Protein AF-A0A133UVY1-F1 (afdb_monomer)

Solvent-accessible surface area (backbone atoms only — not comparable to full-atom values): 4089 Å² total; per-residue (Å²): 109,69,70,49,54,54,56,53,57,70,38,88,47,37,80,44,63,45,77,51,91,69,100,50,64,65,51,73,45,68,62,63,97,46,71,66,54,49,50,42,50,45,60,68,50,54,57,63,37,82,90,52,86,80,85,87,85,86,82,89,86,132

Mean predicted aligned error: 2.71 Å

Secondary structure (DSSP, 8-state):
-HHHHHHHHT-TTEEEEEE-SSS-SEEEEE--SSHHHHHHIIIIIITTSTT-----------

Structure (mmCIF, N/CA/C/O backbone):
data_AF-A0A133UVY1-F1
#
_entry.id   AF-A0A133UVY1-F1
#
loop_
_atom_site.group_PDB
_atom_site.id
_atom_site.type_symbol
_atom_site.label_atom_id
_atom_site.label_alt_id
_atom_site.label_comp_id
_atom_site.label_asym_id
_atom_site.label_entity_id
_atom_site.label_seq_id
_atom_site.pdbx_PDB_ins_code
_atom_site.Cartn_x
_atom_site.Cartn_y
_atom_site.Cartn_z
_atom_site.occupancy
_atom_site.B_iso_or_equiv
_atom_site.auth_seq_id
_atom_site.auth_comp_id
_atom_site.auth_asym_id
_atom_site.auth_atom_id
_atom_site.pdbx_PDB_model_num
ATOM 1 N N . MET A 1 1 ? -1.418 2.580 14.054 1.00 89.44 1 MET A N 1
ATOM 2 C CA . MET A 1 1 ? -0.778 2.087 12.818 1.00 89.44 1 MET A CA 1
ATOM 3 C C . MET A 1 1 ? -1.532 0.937 12.145 1.00 89.44 1 MET A C 1
ATOM 5 O O . MET A 1 1 ? -1.612 0.916 10.926 1.00 89.44 1 MET A O 1
ATOM 9 N N . GLU A 1 2 ? -2.175 0.028 12.886 1.00 94.00 2 GLU A N 1
ATOM 10 C CA . GLU A 1 2 ? -2.949 -1.086 12.297 1.00 94.00 2 GLU A CA 1
ATOM 11 C C . GLU A 1 2 ? -3.981 -0.667 11.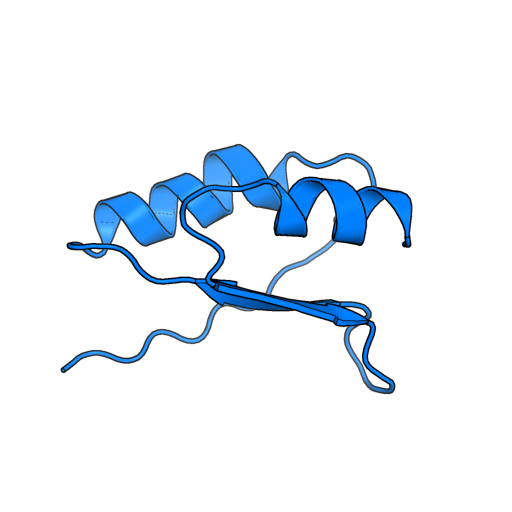233 1.00 94.00 2 GLU A C 1
ATOM 13 O O . GLU A 1 2 ? -4.104 -1.323 10.200 1.00 94.00 2 GLU A O 1
ATOM 18 N N . LYS A 1 3 ? -4.690 0.456 11.442 1.00 96.06 3 LYS A N 1
ATOM 19 C CA . LYS A 1 3 ? -5.639 1.009 10.456 1.00 96.06 3 LYS A CA 1
ATOM 20 C C . LYS A 1 3 ? -4.960 1.394 9.134 1.00 96.06 3 LYS A C 1
ATOM 22 O O . LYS A 1 3 ? -5.515 1.113 8.076 1.00 96.06 3 LYS A O 1
ATOM 27 N N . VAL A 1 4 ? -3.768 1.995 9.202 1.00 96.75 4 VAL A N 1
ATOM 28 C CA . VAL A 1 4 ? -2.958 2.356 8.026 1.00 96.75 4 VAL A CA 1
ATOM 29 C C . VAL A 1 4 ? -2.528 1.087 7.301 1.00 96.75 4 VAL A C 1
ATOM 31 O O . VAL A 1 4 ? -2.812 0.942 6.117 1.00 96.75 4 VAL A O 1
ATOM 34 N N . LEU A 1 5 ? -1.953 0.117 8.023 1.00 97.31 5 LEU A N 1
ATOM 35 C CA . LEU A 1 5 ? -1.544 -1.163 7.440 1.00 97.31 5 LEU A CA 1
ATOM 36 C C . LEU A 1 5 ? -2.711 -1.865 6.734 1.00 97.31 5 LEU A C 1
ATOM 38 O O . LEU A 1 5 ? -2.538 -2.392 5.638 1.00 97.31 5 LEU A O 1
ATOM 42 N N . LYS A 1 6 ? -3.899 -1.880 7.350 1.00 97.19 6 LYS A N 1
ATOM 43 C CA . LYS A 1 6 ? -5.089 -2.503 6.762 1.00 97.19 6 LYS A CA 1
ATOM 44 C C . LYS A 1 6 ? -5.485 -1.836 5.445 1.00 97.19 6 LYS A C 1
ATOM 46 O O . LYS A 1 6 ? -5.764 -2.557 4.496 1.00 97.19 6 LYS A O 1
ATOM 51 N N . LYS A 1 7 ? -5.471 -0.500 5.379 1.00 96.56 7 LYS A N 1
ATOM 52 C CA . LYS A 1 7 ? -5.749 0.247 4.141 1.00 96.56 7 LYS A CA 1
ATOM 53 C C . LYS A 1 7 ? -4.710 -0.050 3.060 1.00 96.56 7 LYS A C 1
ATOM 55 O O . LYS A 1 7 ? -5.087 -0.389 1.948 1.00 96.56 7 LYS A O 1
ATOM 60 N N . VAL A 1 8 ? -3.422 -0.016 3.407 1.00 96.19 8 VAL A N 1
ATOM 61 C CA . VAL A 1 8 ? -2.328 -0.318 2.468 1.00 96.19 8 VAL A CA 1
ATOM 62 C C . VAL A 1 8 ? -2.446 -1.744 1.915 1.00 96.19 8 VAL A C 1
ATOM 64 O O . VAL A 1 8 ? -2.330 -1.950 0.716 1.00 96.19 8 VAL A O 1
ATOM 67 N N . LYS A 1 9 ? -2.765 -2.738 2.754 1.00 96.38 9 LYS A N 1
ATOM 68 C CA . LYS A 1 9 ? -2.966 -4.135 2.318 1.00 96.38 9 LYS A CA 1
ATOM 69 C C . LYS A 1 9 ? -4.152 -4.349 1.373 1.00 96.38 9 LYS A C 1
ATOM 71 O O . LYS A 1 9 ? -4.223 -5.398 0.746 1.00 96.38 9 LYS A O 1
ATOM 76 N N . GLN A 1 10 ? -5.112 -3.429 1.337 1.00 95.25 10 GLN A N 1
ATOM 77 C CA . GLN A 1 10 ? -6.292 -3.530 0.473 1.00 95.25 10 GLN A CA 1
ATOM 78 C C . GLN A 1 10 ? -6.047 -2.954 -0.927 1.00 95.25 10 GLN A C 1
A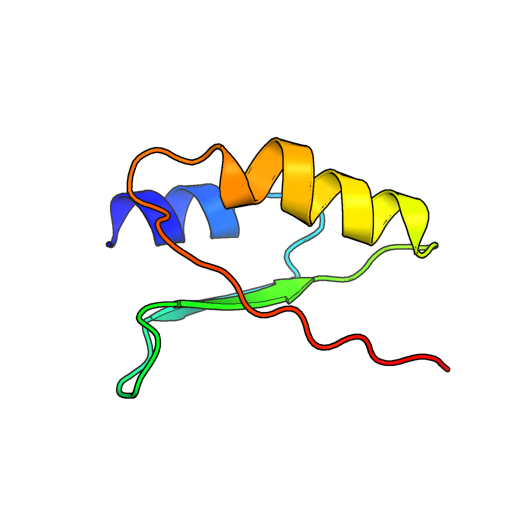TOM 80 O O . GLN A 1 10 ? -6.885 -3.136 -1.807 1.00 95.25 10 GLN A O 1
ATOM 85 N N . MET A 1 11 ? -4.921 -2.270 -1.139 1.00 92.88 11 MET A N 1
ATOM 86 C CA . MET A 1 11 ? -4.568 -1.676 -2.425 1.00 92.88 11 MET A CA 1
ATOM 87 C C . MET A 1 11 ? -4.151 -2.758 -3.416 1.00 92.88 11 MET A C 1
ATOM 89 O O . MET A 1 11 ? -3.307 -3.598 -3.109 1.00 92.88 11 MET A O 1
ATOM 93 N N . LYS A 1 12 ? -4.703 -2.705 -4.632 1.00 91.81 12 LYS A N 1
ATOM 94 C CA . LYS A 1 12 ? -4.438 -3.700 -5.683 1.00 91.81 12 LYS A CA 1
ATOM 95 C C . LYS A 1 12 ? -2.955 -3.769 -6.066 1.00 91.81 12 LYS A C 1
ATOM 97 O O . LYS A 1 12 ? -2.452 -4.852 -6.337 1.00 91.81 12 LYS A O 1
ATOM 102 N N . ALA A 1 13 ? -2.269 -2.627 -6.065 1.00 91.56 13 ALA A N 1
ATOM 103 C CA . ALA A 1 13 ? -0.850 -2.539 -6.399 1.00 91.56 13 ALA A CA 1
ATOM 104 C C . ALA A 1 13 ? 0.070 -3.129 -5.314 1.00 91.56 13 ALA A C 1
ATOM 106 O O . ALA A 1 13 ? 1.233 -3.416 -5.586 1.00 91.56 13 ALA A O 1
ATOM 107 N N . VAL A 1 14 ? -0.416 -3.314 -4.079 1.00 94.50 14 VAL A N 1
ATOM 108 C CA . VAL A 1 14 ? 0.398 -3.779 -2.949 1.00 94.50 14 VAL A CA 1
ATOM 109 C C . VAL A 1 14 ? 0.412 -5.303 -2.903 1.00 94.50 14 VAL A C 1
ATOM 111 O O . VAL A 1 14 ? -0.581 -5.951 -2.587 1.00 94.50 14 VAL A O 1
ATOM 114 N N . GLN A 1 15 ? 1.583 -5.886 -3.135 1.00 95.56 15 GLN A N 1
ATOM 115 C CA . GLN A 1 15 ? 1.798 -7.330 -3.041 1.00 95.56 15 GLN A CA 1
ATOM 116 C C . GLN A 1 15 ? 1.967 -7.795 -1.595 1.00 95.56 15 GLN A C 1
ATOM 118 O O . GLN A 1 15 ? 1.565 -8.897 -1.218 1.00 95.56 15 GLN A O 1
ATOM 123 N N . LYS A 1 16 ? 2.609 -6.963 -0.770 1.00 97.19 16 LYS A N 1
ATOM 124 C CA . LYS A 1 16 ? 2.896 -7.273 0.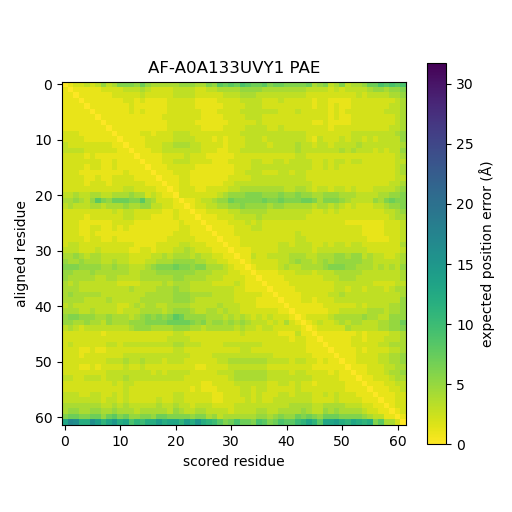630 1.00 97.19 16 LYS A CA 1
ATOM 125 C C . LYS A 1 16 ? 3.002 -5.994 1.435 1.00 97.19 16 LYS A C 1
ATOM 127 O O . LYS A 1 16 ? 3.609 -5.033 0.985 1.00 97.19 16 LYS A O 1
ATOM 132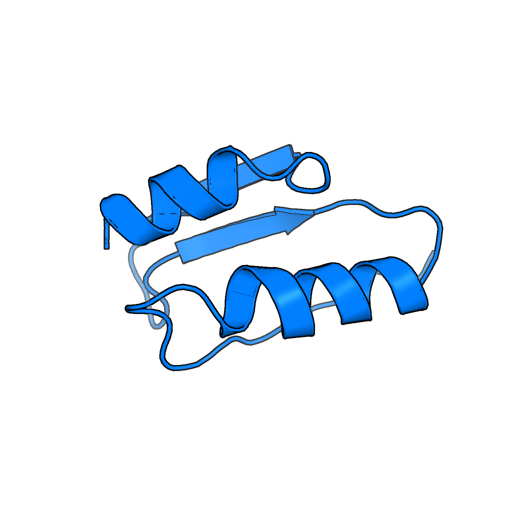 N N . ALA A 1 17 ? 2.484 -6.011 2.658 1.00 97.38 17 ALA A N 1
ATOM 133 C CA . ALA A 1 17 ? 2.755 -4.963 3.629 1.00 97.38 17 ALA A CA 1
ATOM 134 C C . ALA A 1 17 ? 2.773 -5.526 5.050 1.00 97.38 17 ALA A C 1
ATOM 136 O O . ALA A 1 17 ? 1.952 -6.378 5.406 1.00 97.38 17 ALA A O 1
ATOM 137 N N . ASN A 1 18 ? 3.680 -5.030 5.884 1.00 98.06 18 ASN A N 1
ATOM 138 C CA . ASN A 1 18 ? 3.822 -5.441 7.277 1.00 98.06 18 ASN A CA 1
ATOM 139 C C . ASN A 1 18 ? 4.232 -4.252 8.149 1.00 98.06 18 ASN A C 1
ATOM 141 O O . ASN A 1 18 ? 4.887 -3.327 7.674 1.00 98.06 18 ASN A O 1
ATOM 145 N N . MET A 1 19 ? 3.865 -4.307 9.432 1.00 96.94 19 MET A N 1
ATOM 146 C CA . MET A 1 19 ? 4.529 -3.471 10.430 1.00 96.94 19 MET A CA 1
ATOM 147 C C . MET A 1 19 ? 5.934 -4.010 10.666 1.00 96.94 19 MET A C 1
ATOM 149 O O . MET A 1 19 ? 6.132 -5.229 10.664 1.00 96.94 19 MET A O 1
ATOM 153 N N . ILE A 1 20 ? 6.886 -3.109 10.865 1.00 96.06 20 ILE A N 1
ATOM 154 C CA . ILE A 1 20 ? 8.278 -3.464 11.132 1.00 96.06 20 ILE A CA 1
ATOM 155 C C . ILE A 1 20 ? 8.737 -2.809 12.431 1.00 96.06 20 ILE A C 1
ATOM 157 O O . ILE A 1 20 ? 8.185 -1.805 12.871 1.00 96.06 20 ILE A O 1
ATOM 161 N N . THR A 1 21 ? 9.768 -3.379 13.040 1.00 92.81 21 THR A N 1
ATOM 162 C CA . THR A 1 21 ? 10.538 -2.708 14.086 1.00 92.81 21 THR A CA 1
ATOM 163 C C . THR A 1 21 ? 11.677 -1.944 13.425 1.00 92.81 21 THR A C 1
ATOM 165 O O . THR A 1 21 ? 12.465 -2.547 12.695 1.00 92.81 21 THR A O 1
ATOM 168 N N . GLY A 1 22 ? 11.786 -0.642 13.665 1.00 91.75 22 GLY A N 1
ATOM 169 C CA . GLY A 1 22 ? 12.830 0.178 13.061 1.00 91.75 22 GLY A CA 1
ATOM 170 C C . GLY A 1 22 ? 12.437 1.651 12.983 1.00 91.75 22 GLY A C 1
ATOM 171 O O . GLY A 1 22 ? 11.547 2.079 13.714 1.00 91.75 22 GLY A O 1
ATOM 172 N N . PRO A 1 23 ? 13.088 2.429 12.103 1.00 91.62 23 PRO A N 1
ATOM 173 C CA . PRO A 1 23 ? 12.815 3.860 11.960 1.00 91.62 23 PRO A CA 1
ATOM 174 C C . PRO A 1 23 ? 11.482 4.165 11.258 1.00 91.62 23 PRO A C 1
ATOM 176 O O . PRO A 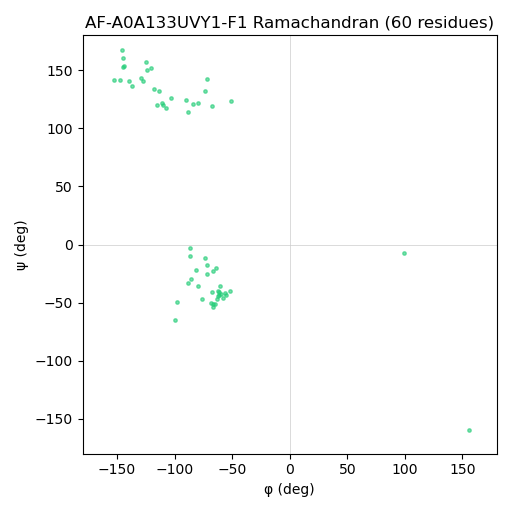1 23 ? 11.047 5.311 11.261 1.00 91.62 23 PRO A O 1
ATOM 179 N N . TYR A 1 24 ? 10.840 3.157 10.661 1.00 95.19 24 TYR A N 1
ATOM 180 C CA . TYR A 1 24 ? 9.546 3.274 9.993 1.00 95.19 24 TYR A CA 1
ATOM 181 C C . TYR A 1 24 ? 8.557 2.283 10.596 1.00 95.19 24 TYR A C 1
ATOM 183 O O . TYR A 1 24 ? 8.949 1.192 11.007 1.00 95.19 24 TYR A O 1
ATOM 191 N N . ASP A 1 25 ? 7.271 2.628 10.583 1.00 95.94 25 ASP A N 1
ATOM 192 C CA . ASP A 1 25 ? 6.245 1.775 11.183 1.00 95.94 25 ASP A CA 1
ATOM 193 C C . ASP A 1 25 ? 5.720 0.686 10.232 1.00 95.94 25 ASP A C 1
ATOM 195 O O . ASP A 1 25 ? 5.286 -0.375 10.684 1.00 95.94 25 ASP A O 1
ATOM 199 N N . VAL A 1 26 ? 5.719 0.941 8.916 1.00 96.81 26 VAL A N 1
ATOM 200 C CA . VAL A 1 26 ? 5.163 0.051 7.880 1.00 96.81 26 VAL A CA 1
ATOM 201 C C . VAL A 1 26 ? 6.107 -0.021 6.684 1.00 96.81 26 VAL A C 1
ATOM 203 O O . VAL A 1 26 ? 6.585 1.000 6.199 1.00 96.81 26 VAL A O 1
ATOM 206 N N . MET A 1 27 ? 6.318 -1.232 6.170 1.00 96.75 27 MET A N 1
ATOM 207 C CA . MET A 1 27 ? 6.977 -1.478 4.887 1.00 96.75 27 MET A CA 1
ATOM 208 C C . MET A 1 27 ? 6.002 -2.168 3.940 1.00 96.75 27 MET A C 1
ATOM 210 O O . MET A 1 27 ? 5.339 -3.132 4.334 1.00 96.75 27 MET A O 1
ATOM 214 N N . ALA A 1 28 ? 5.934 -1.685 2.701 1.00 96.19 28 ALA A N 1
ATOM 215 C CA . ALA A 1 28 ? 5.106 -2.248 1.645 1.00 96.19 28 ALA A CA 1
ATOM 216 C C . ALA A 1 28 ? 5.931 -2.490 0.376 1.00 96.19 28 ALA A C 1
ATOM 218 O O . ALA A 1 28 ? 6.817 -1.706 0.044 1.00 96.19 28 ALA A O 1
ATOM 219 N N . ILE A 1 29 ? 5.622 -3.583 -0.316 1.00 95.44 29 ILE A N 1
ATOM 220 C CA . ILE A 1 29 ? 6.120 -3.907 -1.651 1.00 95.44 29 ILE A CA 1
ATOM 221 C C . ILE A 1 29 ? 4.930 -3.767 -2.589 1.00 95.44 29 ILE A C 1
ATOM 223 O O . ILE A 1 29 ? 3.917 -4.449 -2.407 1.00 95.44 29 ILE A O 1
ATOM 227 N N . ALA A 1 30 ? 5.060 -2.878 -3.566 1.00 92.56 30 ALA A N 1
ATOM 228 C CA . ALA A 1 30 ? 4.069 -2.656 -4.603 1.00 92.56 30 ALA A CA 1
ATOM 229 C C . ALA A 1 30 ? 4.679 -2.926 -5.981 1.00 92.56 30 ALA A C 1
ATOM 231 O O . ALA A 1 30 ? 5.887 -2.771 -6.163 1.00 92.56 30 ALA A O 1
ATOM 232 N N . GLN A 1 31 ? 3.840 -3.335 -6.927 1.00 92.00 31 GLN A N 1
ATOM 233 C CA . GLN A 1 31 ? 4.204 -3.508 -8.329 1.00 92.00 31 GLN A CA 1
ATOM 234 C C . GLN A 1 31 ? 3.216 -2.739 -9.197 1.00 92.00 31 GLN A C 1
ATOM 236 O O . GLN A 1 31 ? 2.018 -2.721 -8.916 1.00 92.00 31 GLN A O 1
ATOM 241 N N . ALA A 1 32 ? 3.750 -2.118 -10.237 1.00 89.31 32 ALA A N 1
ATOM 242 C CA . ALA A 1 32 ? 3.013 -1.390 -11.249 1.00 89.31 32 ALA A CA 1
ATOM 243 C C . ALA A 1 32 ? 3.710 -1.590 -12.598 1.00 89.31 32 ALA A C 1
ATOM 245 O O . ALA A 1 32 ? 4.892 -1.959 -12.620 1.00 89.31 32 ALA A O 1
ATOM 246 N N . ASP A 1 33 ? 2.990 -1.349 -13.688 1.00 89.31 33 ASP A N 1
ATOM 247 C CA . ASP A 1 33 ? 3.524 -1.549 -15.039 1.00 89.31 33 ASP A CA 1
ATOM 248 C C . ASP A 1 33 ? 4.389 -0.359 -15.487 1.00 89.31 33 ASP A C 1
ATOM 250 O O . ASP A 1 33 ? 5.269 -0.506 -16.337 1.00 89.31 33 ASP A O 1
ATOM 254 N N . ASP A 1 34 ? 4.198 0.813 -14.869 1.00 89.56 34 ASP A N 1
ATOM 255 C CA . ASP A 1 34 ? 4.982 2.013 -15.141 1.00 89.56 34 ASP A CA 1
ATOM 256 C C . ASP A 1 34 ? 5.226 2.898 -13.901 1.00 89.56 34 ASP A C 1
ATOM 258 O O . 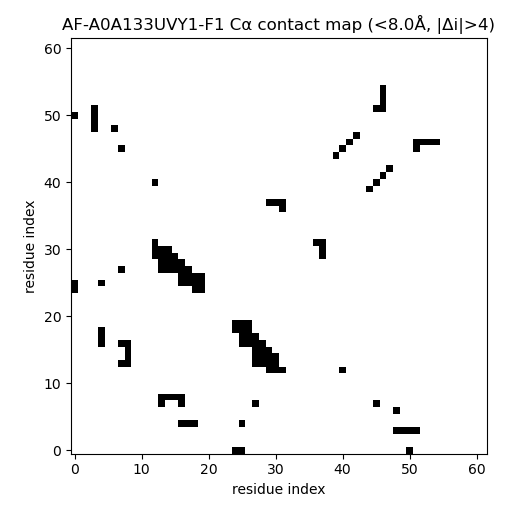ASP A 1 34 ? 4.633 2.748 -12.829 1.00 89.56 34 ASP A O 1
ATOM 262 N N . ILE A 1 35 ? 6.151 3.852 -14.040 1.00 88.06 35 ILE A N 1
ATOM 263 C CA . ILE A 1 35 ? 6.558 4.740 -12.942 1.00 88.06 35 ILE A CA 1
ATOM 264 C C . ILE A 1 35 ? 5.485 5.776 -12.572 1.00 88.06 35 ILE A C 1
ATOM 266 O O . ILE A 1 35 ? 5.453 6.254 -11.431 1.00 88.06 35 ILE A O 1
ATOM 270 N N . SER A 1 36 ? 4.610 6.135 -13.514 1.00 89.69 36 SER A N 1
ATOM 271 C CA . SER A 1 36 ? 3.486 7.037 -13.257 1.00 89.69 36 SER A CA 1
ATOM 272 C C . SER A 1 36 ? 2.467 6.383 -12.333 1.00 89.69 36 SER A C 1
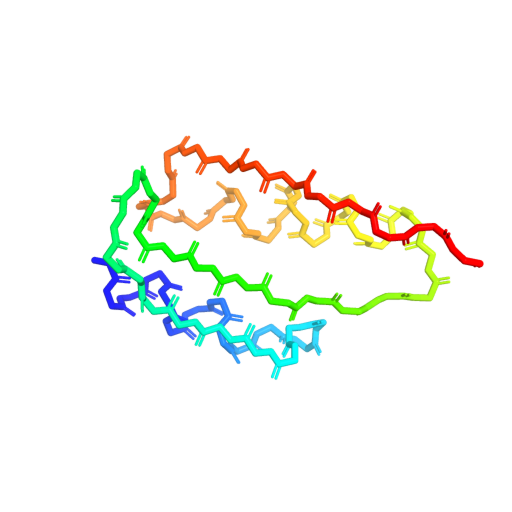ATOM 274 O O . SER A 1 36 ? 2.018 7.030 -11.391 1.00 89.69 36 SER A O 1
ATOM 276 N N . GLU A 1 37 ? 2.178 5.097 -12.516 1.00 90.19 37 GLU A N 1
ATOM 277 C CA . GLU A 1 37 ? 1.314 4.320 -11.631 1.00 90.19 37 GLU A CA 1
ATOM 278 C C . GLU A 1 37 ? 1.896 4.228 -10.215 1.00 90.19 37 GLU A C 1
ATOM 280 O O . GLU A 1 37 ? 1.179 4.483 -9.248 1.00 90.19 37 GLU A O 1
ATOM 285 N N . ILE A 1 38 ? 3.205 3.968 -10.063 1.00 88.69 38 ILE A N 1
ATOM 286 C CA . ILE A 1 38 ? 3.874 3.997 -8.743 1.00 88.69 38 ILE A CA 1
ATOM 287 C C . ILE A 1 38 ? 3.702 5.368 -8.085 1.00 88.69 38 ILE A C 1
ATOM 289 O O . ILE A 1 38 ? 3.387 5.465 -6.895 1.00 88.69 38 ILE A O 1
ATOM 293 N N . SER A 1 39 ? 3.920 6.433 -8.859 1.00 88.50 39 SER A N 1
ATOM 294 C CA . SER A 1 39 ? 3.784 7.807 -8.376 1.00 88.50 39 SER A CA 1
ATOM 295 C C . SER A 1 39 ? 2.351 8.090 -7.932 1.00 88.50 39 SER A C 1
ATOM 297 O O . SER A 1 39 ? 2.159 8.697 -6.878 1.00 88.50 39 SER A O 1
ATOM 299 N N . ASN A 1 40 ? 1.358 7.594 -8.673 1.00 89.56 40 ASN A N 1
ATOM 300 C CA . ASN A 1 40 ? -0.051 7.756 -8.344 1.00 89.56 40 ASN A CA 1
ATOM 301 C C . ASN A 1 40 ? -0.432 7.018 -7.059 1.00 89.56 40 ASN A C 1
ATOM 303 O O . ASN A 1 40 ? -0.948 7.629 -6.126 1.00 89.56 40 ASN A O 1
ATOM 307 N N . VAL A 1 41 ? -0.088 5.730 -6.958 1.00 88.69 41 VAL A N 1
ATOM 308 C CA . VAL A 1 41 ? -0.334 4.915 -5.756 1.00 88.69 41 VAL A CA 1
ATOM 309 C C . VAL A 1 41 ? 0.303 5.565 -4.525 1.00 88.69 41 VAL A C 1
ATOM 311 O O . VAL A 1 41 ? -0.301 5.635 -3.455 1.00 88.69 41 VAL A O 1
ATOM 314 N N . LEU A 1 42 ? 1.521 6.093 -4.656 1.00 89.50 42 LEU A N 1
ATOM 315 C CA . LEU A 1 42 ? 2.192 6.771 -3.552 1.00 89.50 42 LEU A CA 1
ATOM 316 C C . LEU A 1 42 ? 1.489 8.076 -3.155 1.00 89.50 42 LEU A C 1
ATOM 318 O O . LEU A 1 42 ? 1.222 8.289 -1.970 1.00 89.50 42 LEU A O 1
ATOM 322 N N . MET A 1 43 ? 1.264 8.967 -4.122 1.00 87.81 43 MET A N 1
ATOM 323 C CA . MET A 1 43 ? 0.803 10.337 -3.881 1.00 87.81 43 MET A CA 1
ATOM 324 C C . MET A 1 43 ? -0.683 10.400 -3.550 1.00 87.81 43 MET A C 1
ATOM 326 O O . MET A 1 43 ? -1.064 11.071 -2.594 1.00 87.81 43 MET A O 1
ATOM 330 N N . GLU A 1 44 ? -1.513 9.711 -4.325 1.00 86.88 44 GLU A N 1
ATOM 331 C CA . GLU A 1 44 ? -2.966 9.801 -4.216 1.00 86.88 44 GLU A CA 1
ATOM 332 C C . GLU A 1 44 ? -3.536 8.814 -3.205 1.00 86.88 44 GLU A C 1
ATOM 334 O O . GLU A 1 44 ? -4.510 9.135 -2.523 1.00 86.88 44 GLU A O 1
ATOM 339 N N . GLU A 1 45 ? -2.929 7.634 -3.068 1.00 90.12 45 GLU A N 1
ATOM 340 C CA . GLU A 1 45 ? -3.472 6.594 -2.200 1.00 90.12 45 GLU A CA 1
ATOM 341 C C . GLU A 1 45 ? -2.755 6.558 -0.851 1.00 90.12 45 GLU A C 1
ATOM 343 O O . GLU A 1 45 ? -3.366 6.854 0.174 1.00 90.12 45 GLU A O 1
ATOM 348 N N . ILE A 1 46 ? -1.460 6.225 -0.817 1.00 94.00 46 ILE A N 1
ATOM 349 C CA . ILE A 1 46 ? -0.742 5.960 0.442 1.00 94.00 46 ILE A CA 1
ATOM 350 C C . ILE A 1 46 ? -0.582 7.230 1.282 1.00 94.00 46 ILE A C 1
ATOM 352 O O . ILE A 1 46 ? -0.912 7.217 2.469 1.00 94.00 46 ILE A O 1
ATOM 356 N N . ARG A 1 47 ? -0.090 8.330 0.697 1.00 94.62 47 ARG A N 1
ATOM 357 C CA . ARG A 1 47 ? 0.173 9.583 1.435 1.00 94.62 47 ARG A CA 1
ATOM 358 C C . ARG A 1 47 ? -1.092 10.266 1.951 1.00 94.62 47 ARG A C 1
ATOM 360 O O . ARG A 1 47 ? -1.017 10.984 2.941 1.00 94.62 47 ARG A O 1
ATOM 367 N N . ASN A 1 48 ? -2.244 9.997 1.338 1.00 94.44 48 ASN A N 1
ATOM 368 C CA . ASN A 1 48 ? -3.535 10.541 1.763 1.00 94.44 48 ASN A CA 1
ATOM 369 C C . ASN A 1 48 ? -4.232 9.699 2.843 1.00 94.44 48 ASN A C 1
ATOM 371 O O . ASN A 1 48 ? -5.305 10.067 3.330 1.00 94.44 48 ASN A O 1
ATOM 375 N N . ILE A 1 49 ? -3.659 8.561 3.248 1.00 95.44 49 ILE A N 1
ATOM 376 C CA . ILE A 1 49 ? -4.194 7.802 4.375 1.00 95.44 49 ILE A CA 1
ATOM 377 C C . ILE A 1 49 ? -3.994 8.605 5.662 1.00 95.44 49 ILE A C 1
ATOM 379 O O . ILE A 1 49 ? -2.870 8.817 6.106 1.00 95.44 49 ILE A O 1
ATOM 383 N N . ASP A 1 50 ? -5.101 8.939 6.328 1.00 95.44 50 ASP A N 1
ATOM 384 C CA . ASP A 1 50 ? -5.060 9.484 7.687 1.00 95.44 50 ASP A CA 1
ATOM 385 C C . ASP A 1 50 ? -4.200 8.611 8.625 1.00 95.44 50 ASP A C 1
ATOM 387 O O . ASP A 1 50 ? -4.425 7.402 8.773 1.00 95.44 50 ASP A O 1
ATOM 391 N N . GLY A 1 51 ? -3.191 9.238 9.232 1.00 95.12 51 GLY A N 1
ATOM 392 C CA . GLY A 1 51 ? -2.167 8.591 10.052 1.00 95.12 51 GLY A CA 1
ATOM 393 C C . GLY A 1 51 ? -0.831 8.316 9.349 1.00 95.12 51 GLY A C 1
ATOM 394 O O . GLY A 1 51 ? 0.118 7.935 10.036 1.00 95.12 51 GLY A O 1
ATOM 395 N N . VAL A 1 52 ? -0.720 8.526 8.032 1.00 95.75 52 VAL A N 1
ATOM 396 C CA . VAL A 1 52 ? 0.568 8.541 7.315 1.00 95.75 52 VAL A CA 1
ATOM 397 C C . VAL A 1 52 ? 1.184 9.931 7.438 1.00 95.75 52 VAL A C 1
ATOM 399 O O . VAL A 1 52 ? 0.578 10.922 7.046 1.00 95.75 52 VAL A O 1
ATOM 402 N N . LYS A 1 53 ? 2.386 10.006 8.018 1.00 93.75 53 LYS A N 1
ATOM 403 C CA . LYS A 1 53 ? 3.116 11.272 8.203 1.00 93.75 53 LYS A CA 1
ATOM 404 C C . LYS A 1 53 ? 4.157 11.491 7.118 1.00 93.75 53 LYS A C 1
ATOM 406 O O . LYS A 1 53 ? 4.212 12.551 6.512 1.00 93.75 53 LYS A O 1
ATOM 411 N N . GLU A 1 54 ? 4.975 10.473 6.885 1.00 93.31 54 GLU A N 1
ATOM 412 C CA . GLU A 1 54 ? 6.08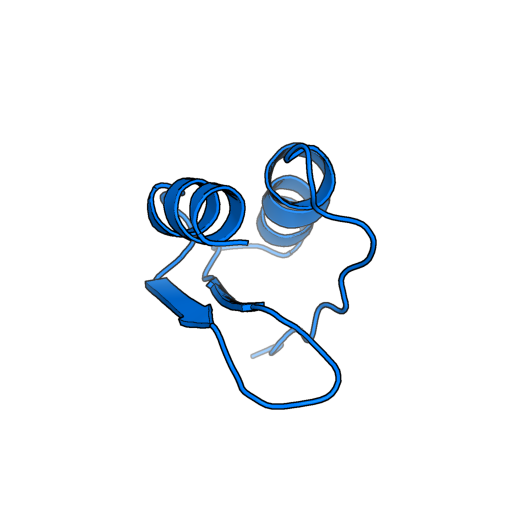0 10.511 5.940 1.00 93.31 54 GLU A CA 1
ATOM 413 C C . GLU A 1 54 ? 6.225 9.149 5.264 1.00 93.31 54 GLU A C 1
ATOM 415 O O . GLU A 1 54 ? 5.850 8.111 5.813 1.00 93.31 54 GLU A O 1
ATOM 420 N N . THR A 1 55 ? 6.775 9.160 4.054 1.00 94.62 55 THR A N 1
ATOM 421 C CA . THR A 1 55 ? 7.035 7.955 3.262 1.00 94.62 55 THR A CA 1
ATOM 422 C C . THR A 1 55 ? 8.383 8.097 2.574 1.00 94.62 55 THR A C 1
ATOM 424 O O . THR A 1 55 ? 8.662 9.161 2.015 1.00 94.62 55 THR A O 1
ATOM 427 N N . VAL A 1 56 ? 9.148 7.014 2.513 1.00 94.88 56 VAL A N 1
ATOM 428 C CA . VAL A 1 56 ? 10.308 6.883 1.628 1.00 94.88 56 VAL A CA 1
ATOM 429 C C . VAL A 1 56 ? 9.987 5.809 0.599 1.00 94.88 56 VAL A C 1
ATOM 431 O O . VAL A 1 56 ? 9.529 4.726 0.963 1.00 94.88 56 VAL A O 1
ATOM 434 N N . THR A 1 57 ? 10.231 6.107 -0.675 1.00 92.56 57 THR A N 1
ATOM 435 C CA . THR A 1 57 ? 9.951 5.188 -1.781 1.00 92.56 57 THR A CA 1
ATOM 436 C C . THR A 1 57 ? 11.255 4.798 -2.445 1.00 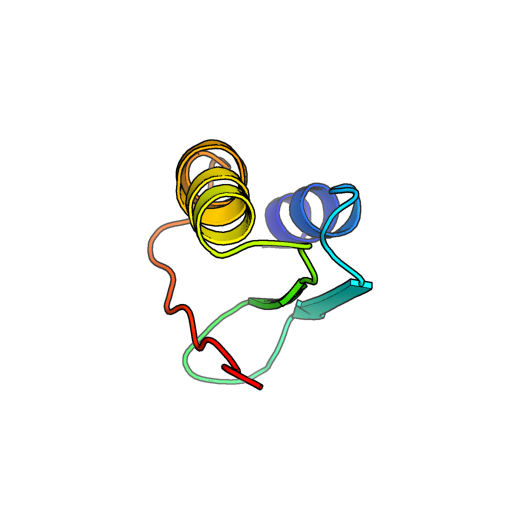92.56 57 THR A C 1
ATOM 438 O O . THR A 1 57 ? 11.970 5.650 -2.964 1.00 92.56 57 THR A O 1
ATOM 441 N N . ASN A 1 58 ? 11.544 3.500 -2.434 1.00 93.00 58 ASN A N 1
ATOM 442 C CA . ASN A 1 58 ? 12.661 2.915 -3.160 1.00 93.00 58 ASN A CA 1
ATOM 443 C C . ASN A 1 58 ? 12.104 2.237 -4.409 1.00 93.00 58 ASN A C 1
ATOM 445 O O . ASN A 1 58 ? 11.194 1.414 -4.300 1.00 93.00 58 ASN A O 1
ATOM 449 N N . VAL A 1 59 ? 12.632 2.590 -5.579 1.00 90.69 59 VAL A N 1
ATOM 450 C CA . VAL A 1 59 ? 12.152 2.078 -6.866 1.00 90.69 59 VAL A CA 1
ATOM 451 C C . VAL A 1 59 ? 13.216 1.166 -7.456 1.00 90.69 59 VAL A C 1
ATOM 453 O O . VAL A 1 59 ? 14.349 1.590 -7.678 1.00 90.69 59 VAL A O 1
ATOM 456 N N . PHE A 1 60 ? 12.849 -0.089 -7.708 1.00 89.75 60 PHE A N 1
ATOM 457 C CA . PHE A 1 60 ? 13.641 -0.972 -8.555 1.00 89.75 60 PHE A CA 1
ATOM 458 C C . PHE A 1 60 ? 13.336 -0.620 -10.012 1.00 89.75 60 PHE A C 1
ATOM 460 O O . PHE A 1 60 ? 12.178 -0.650 -10.417 1.00 89.75 60 PHE A O 1
ATOM 467 N N . ILE A 1 61 ? 14.365 -0.258 -10.775 1.00 82.88 61 ILE A N 1
ATOM 468 C CA . ILE A 1 61 ? 14.268 -0.009 -12.216 1.00 82.88 61 ILE A CA 1
ATOM 469 C C . ILE A 1 61 ? 14.968 -1.186 -12.892 1.00 82.88 61 ILE A C 1
ATOM 471 O O . ILE A 1 61 ? 16.156 -1.404 -12.647 1.00 82.88 61 ILE A O 1
ATOM 475 N N . SER A 1 62 ? 14.225 -1.961 -13.678 1.00 73.25 62 SER A N 1
ATOM 476 C CA . SER A 1 62 ? 14.710 -3.146 -14.396 1.00 73.25 62 SER A CA 1
ATOM 477 C C . SER A 1 62 ? 14.268 -3.122 -15.843 1.00 73.25 62 SER A C 1
ATOM 479 O O . SER A 1 62 ? 13.081 -2.779 -16.044 1.00 73.25 62 SER A O 1
#

Nearest PDB structures (foldseek):
  2zbc-assembly1_C-2  TM=9.719E-01  e=1.358E-03  Sulfurisphaera tokodaii str. 7
  2e1a-assembly1_B  TM=9.592E-01  e=6.504E-03  Pyrococcus horikoshii OT3
  2djw-assembly1_F  TM=8.607E-01  e=7.499E-03  Thermus thermophilus HB8
  2cvi-assembly1_B  TM=9.401E-01  e=3.858E-02  Pyrococcus horikoshii OT3
  2cg4-assembly1_A  TM=8.196E-01  e=5.129E-02  Escherichia coli

pLDDT: mean 92.8, std 4.12, range [73.25, 98.06]

InterPro domains:
  IPR011008 Dimeric alpha-beta barrel [SSF54909] (2-61)
  IPR019887 Transcription regulator AsnC/Lrp, ligand binding domain [PF01037] (1-61)

Sequence (62 aa):
MEKVLKKVKQMKAVQKANMITGPYDVMAIAQADDISEISNVLMEEIRNIDGVKETVTNVFIS

Organism: NCBI:txid1698267

Radius of gyration: 11.17 Å; Cα contacts (8 Å, |Δi|>4): 61; chains: 1; bounding box: 21×19×29 Å

Foldseek 3Di:
DVVLQVQLVVDPQWPDKDQDPDPDGMDTDGDDPDPVVVVCCVPVRNCPPPPRDDDDDDDDDD